Protein AF-A0A381NDT8-F1 (afdb_monomer_lite)

Structure (mmCIF, N/CA/C/O backbone):
data_AF-A0A381NDT8-F1
#
_entry.id   AF-A0A381NDT8-F1
#
loop_
_atom_site.group_PDB
_atom_site.id
_atom_site.type_symbol
_atom_site.label_atom_id
_atom_site.label_alt_id
_atom_site.label_comp_id
_atom_site.label_asym_id
_atom_site.label_entity_id
_atom_site.label_seq_id
_atom_site.pdbx_PDB_ins_code
_atom_site.Cartn_x
_atom_site.Cartn_y
_atom_site.Cartn_z
_atom_site.occupancy
_atom_site.B_iso_or_equiv
_atom_site.auth_seq_id
_atom_site.auth_comp_id
_atom_site.auth_asym_id
_atom_site.auth_atom_id
_atom_site.pdbx_PDB_model_num
ATOM 1 N N . MET A 1 1 ? 24.124 50.250 11.158 1.00 57.72 1 MET A N 1
ATOM 2 C CA . MET A 1 1 ? 23.369 49.876 12.377 1.00 57.72 1 MET A CA 1
ATOM 3 C C . MET A 1 1 ? 21.957 49.369 12.050 1.00 57.72 1 MET A C 1
ATOM 5 O O . MET A 1 1 ? 21.070 49.452 12.882 1.00 57.72 1 MET A O 1
ATOM 9 N N . ASN A 1 2 ? 21.742 48.769 10.871 1.00 51.28 2 ASN A N 1
ATOM 10 C CA . ASN A 1 2 ? 20.389 48.508 10.351 1.00 51.28 2 ASN A CA 1
ATOM 11 C C . ASN A 1 2 ? 20.129 47.007 10.158 1.00 51.28 2 ASN A C 1
ATOM 13 O O . ASN A 1 2 ? 19.076 46.630 9.675 1.00 51.28 2 ASN A O 1
ATOM 17 N N . LYS A 1 3 ? 21.102 46.157 10.518 1.00 47.25 3 LYS A N 1
ATOM 18 C CA . LYS A 1 3 ? 20.997 44.693 10.442 1.00 47.25 3 LYS A CA 1
ATOM 19 C C . LYS A 1 3 ? 20.653 44.045 11.789 1.00 47.25 3 LYS A C 1
ATOM 21 O O . LYS A 1 3 ? 20.195 42.917 11.802 1.00 47.25 3 LYS A O 1
ATOM 26 N N . LEU A 1 4 ? 20.849 44.757 12.906 1.00 48.19 4 LEU A N 1
ATOM 27 C CA . LEU A 1 4 ? 20.538 44.253 14.252 1.00 48.19 4 LEU A CA 1
ATOM 28 C C . LEU A 1 4 ? 19.060 44.476 14.626 1.00 48.19 4 LEU A C 1
ATOM 30 O O . LEU A 1 4 ? 18.470 43.658 15.320 1.00 48.19 4 LEU A O 1
ATOM 34 N N . LEU A 1 5 ? 18.446 45.550 14.111 1.00 47.00 5 LEU A N 1
ATOM 35 C CA . LEU A 1 5 ? 17.026 45.854 14.323 1.00 47.00 5 LEU A CA 1
ATOM 36 C C . LEU A 1 5 ? 16.093 44.910 13.552 1.00 47.00 5 LEU A C 1
ATOM 38 O O . LEU A 1 5 ? 15.033 44.572 14.062 1.00 47.00 5 LEU A O 1
ATOM 42 N N . THR A 1 6 ? 16.485 44.430 12.367 1.00 44.78 6 THR A N 1
ATOM 43 C CA . THR A 1 6 ? 15.648 43.514 11.570 1.00 44.78 6 THR A CA 1
ATOM 44 C C . THR A 1 6 ? 15.546 42.122 12.198 1.00 44.78 6 THR A C 1
ATOM 46 O O . THR A 1 6 ? 14.511 41.474 12.081 1.00 44.78 6 THR A O 1
ATOM 49 N N . THR A 1 7 ? 16.581 41.667 12.909 1.00 43.19 7 THR A N 1
ATOM 50 C CA . THR A 1 7 ? 16.591 40.336 13.539 1.00 43.19 7 THR A CA 1
ATOM 51 C C . THR A 1 7 ? 15.695 40.268 14.778 1.00 43.19 7 THR A C 1
ATOM 53 O O . THR A 1 7 ? 15.101 39.227 15.043 1.00 43.19 7 THR A O 1
ATOM 56 N N . ILE A 1 8 ? 15.534 41.376 15.513 1.00 49.16 8 ILE A N 1
ATOM 57 C CA . ILE A 1 8 ? 14.688 41.412 16.718 1.00 49.16 8 ILE A CA 1
ATOM 58 C C . ILE A 1 8 ? 13.196 41.374 16.344 1.00 49.16 8 ILE A C 1
ATOM 60 O O . ILE A 1 8 ? 12.426 40.684 17.003 1.00 49.16 8 ILE A O 1
ATOM 64 N N . THR A 1 9 ? 12.786 42.009 15.240 1.00 46.91 9 THR A N 1
ATOM 65 C CA . THR A 1 9 ? 11.374 42.006 14.812 1.00 46.91 9 THR A CA 1
ATOM 66 C C . THR A 1 9 ? 10.899 40.636 14.313 1.00 46.91 9 THR A C 1
ATOM 68 O O . THR A 1 9 ? 9.731 40.298 14.482 1.00 46.91 9 THR A O 1
ATOM 71 N N . VAL A 1 10 ? 11.785 39.816 13.735 1.00 44.16 10 VAL A N 1
ATOM 72 C CA . VAL A 1 10 ? 11.414 38.468 13.258 1.00 44.16 10 VAL A CA 1
ATOM 73 C C . VAL A 1 10 ? 11.306 37.470 14.416 1.00 44.16 10 VAL A C 1
ATOM 75 O O . VAL A 1 10 ? 10.461 36.580 14.374 1.00 44.16 10 VAL A O 1
ATOM 78 N N . LEU A 1 11 ? 12.083 37.646 15.492 1.00 37.69 11 LEU A N 1
ATOM 79 C CA . LEU A 1 11 ? 12.028 36.747 16.649 1.00 37.69 11 LEU A CA 1
ATOM 80 C C . LEU A 1 11 ? 10.782 36.976 17.528 1.00 37.69 11 LEU A C 1
ATOM 82 O O . LEU A 1 11 ? 10.306 36.043 18.168 1.00 37.69 11 LEU A O 1
ATOM 86 N N . SER A 1 12 ? 10.191 38.175 17.507 1.00 47.88 12 SER A N 1
ATOM 87 C CA . SER A 1 12 ? 8.919 38.453 18.195 1.00 47.88 12 SER A CA 1
ATOM 88 C C . SER A 1 12 ? 7.677 37.940 17.455 1.00 47.88 12 SER A C 1
ATOM 90 O O . SER A 1 12 ? 6.606 37.898 18.053 1.00 47.88 12 SER A O 1
ATOM 92 N N . LEU A 1 13 ? 7.794 37.517 16.189 1.00 40.75 13 LEU A N 1
ATOM 93 C CA . LEU A 1 13 ? 6.670 36.951 15.429 1.00 40.75 13 LEU A CA 1
ATOM 94 C C . LEU A 1 13 ? 6.513 35.430 15.627 1.00 40.75 13 LEU A C 1
ATOM 96 O O . LEU A 1 13 ? 5.470 34.875 15.301 1.00 40.75 13 LEU A O 1
ATOM 100 N N . PHE A 1 14 ? 7.508 34.762 16.220 1.00 45.75 14 PHE A N 1
ATOM 101 C CA . PHE A 1 14 ? 7.455 33.330 16.543 1.00 45.75 14 PHE A CA 1
ATOM 102 C C . PHE A 1 14 ? 6.933 33.019 17.955 1.00 45.75 14 PHE A C 1
ATOM 104 O O . PHE A 1 14 ? 6.755 31.852 18.284 1.00 45.75 14 PHE A O 1
ATOM 111 N N . LEU A 1 15 ? 6.651 34.034 18.781 1.00 44.06 15 LEU A N 1
ATOM 112 C CA . LEU A 1 15 ? 6.254 33.856 20.187 1.00 44.06 15 LEU A CA 1
ATOM 113 C C . LEU A 1 15 ? 4.779 34.192 20.483 1.00 44.06 15 LEU A C 1
ATOM 115 O O . LEU A 1 15 ? 4.409 34.341 21.643 1.00 44.06 15 LEU A O 1
ATOM 119 N N . ALA A 1 16 ? 3.936 34.326 19.453 1.00 46.50 16 ALA A N 1
ATOM 120 C CA . ALA A 1 16 ? 2.509 34.656 19.591 1.00 46.50 16 ALA A CA 1
ATOM 121 C C . ALA A 1 16 ? 1.558 33.581 19.025 1.00 46.50 16 ALA A C 1
ATOM 123 O O . ALA A 1 16 ? 0.374 33.842 18.833 1.00 46.50 16 ALA A O 1
ATOM 124 N N . LEU A 1 17 ? 2.061 32.374 18.762 1.00 48.00 17 LEU A N 1
ATOM 125 C CA . LEU A 1 17 ? 1.265 31.226 18.316 1.00 48.00 17 LEU A CA 1
ATOM 126 C C . LEU A 1 17 ? 1.202 30.159 19.410 1.00 48.00 17 LEU A C 1
ATOM 128 O O . LEU A 1 17 ? 1.450 28.989 19.162 1.00 48.00 17 LEU A O 1
ATOM 132 N N . GLU A 1 18 ? 0.837 30.568 20.622 1.00 47.62 18 GLU A N 1
ATOM 133 C CA . GLU A 1 18 ? 0.275 29.634 21.589 1.00 47.62 18 GLU A CA 1
ATOM 134 C C . GLU A 1 18 ? -0.995 30.212 22.217 1.00 47.62 18 GLU A C 1
ATOM 136 O O . GLU A 1 18 ? -1.019 31.325 22.740 1.00 47.62 18 GLU A O 1
ATOM 141 N N . PHE A 1 19 ? -2.019 29.357 22.192 1.00 49.16 19 PHE A N 1
ATOM 142 C CA . PHE A 1 19 ? -3.161 29.297 23.099 1.00 49.16 19 PHE A CA 1
ATOM 143 C C . PHE A 1 19 ? -4.486 29.970 22.695 1.00 49.16 19 PHE A C 1
ATOM 145 O O . PHE A 1 19 ? -4.783 31.111 23.038 1.00 49.16 19 PHE A O 1
ATOM 152 N N . SER A 1 20 ? -5.339 29.167 22.049 1.00 42.91 20 SER A N 1
ATOM 153 C CA . SER A 1 20 ? -6.812 29.152 22.155 1.00 42.91 20 SER A CA 1
ATOM 154 C C . SER A 1 20 ? -7.291 27.931 21.346 1.00 42.91 20 SER A C 1
ATOM 156 O O . SER A 1 20 ? -6.888 27.799 20.200 1.00 42.91 20 SER A O 1
ATOM 158 N N . ALA A 1 21 ? -8.081 26.958 21.796 1.00 40.38 21 ALA A N 1
ATO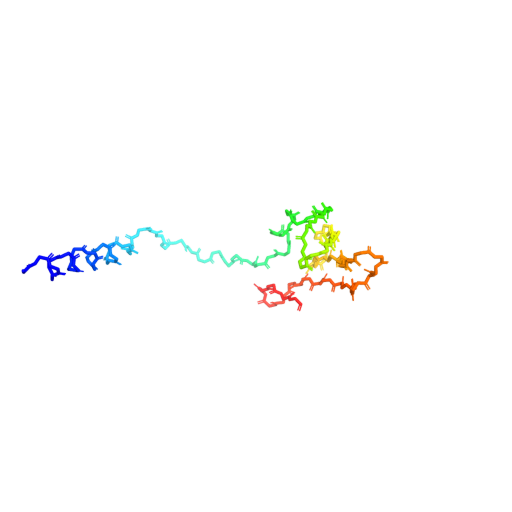M 159 C CA . ALA A 1 21 ? -8.830 26.719 23.017 1.00 40.38 21 ALA A CA 1
ATOM 160 C C . ALA A 1 21 ? -9.171 25.213 23.082 1.00 40.38 21 ALA A C 1
ATOM 162 O O . ALA A 1 21 ? -9.245 24.555 22.046 1.00 40.38 21 ALA A O 1
ATOM 163 N N . GLY A 1 22 ? -9.486 24.714 24.282 1.00 35.94 22 GLY A N 1
ATOM 164 C CA . GLY A 1 22 ? -10.357 23.546 24.438 1.00 35.94 22 GLY A CA 1
ATOM 165 C C . GLY A 1 22 ? -9.784 22.411 25.277 1.00 35.94 22 GLY A C 1
ATOM 166 O O . GLY A 1 22 ? -9.280 21.434 24.740 1.00 35.94 22 GLY A O 1
ATOM 167 N N . VAL A 1 23 ? -9.991 22.480 26.597 1.00 50.34 23 VAL A N 1
ATOM 168 C CA . VAL A 1 23 ? -10.310 21.267 27.362 1.00 50.34 23 VAL A CA 1
ATOM 169 C C . VAL A 1 23 ? -11.668 20.789 26.834 1.00 50.34 23 VAL A C 1
ATOM 171 O O . VAL A 1 23 ? -12.730 21.286 27.194 1.00 50.34 23 VAL A O 1
ATOM 174 N N . SER A 1 24 ? -11.605 19.901 25.857 1.00 44.97 24 SER A N 1
ATOM 175 C CA . SER A 1 24 ? -12.657 18.956 25.519 1.00 44.97 24 SER A CA 1
ATOM 176 C C . SER A 1 24 ? -12.160 17.637 26.085 1.00 44.97 24 SER A C 1
ATOM 178 O O . SER A 1 24 ? -10.981 17.337 25.911 1.00 44.97 24 SER A O 1
ATOM 180 N N . GLY A 1 25 ? -12.997 16.888 26.803 1.00 42.56 25 GLY A N 1
ATOM 181 C CA . GLY A 1 25 ? -12.607 15.571 27.305 1.00 42.56 25 GLY A CA 1
ATOM 182 C C . GLY A 1 25 ? -11.943 14.750 26.199 1.00 42.56 25 GLY A C 1
ATOM 183 O O . GLY A 1 25 ? -12.358 14.845 25.041 1.00 42.56 25 GLY A O 1
ATOM 184 N N . GLU A 1 26 ? -10.893 14.005 26.548 1.00 43.53 26 GLU A N 1
ATOM 185 C CA . GLU A 1 26 ? -10.339 12.956 25.693 1.00 43.53 26 GLU A CA 1
ATOM 186 C C . GLU A 1 26 ? -11.452 11.934 25.419 1.00 43.53 26 GLU A C 1
ATOM 188 O O . GLU A 1 26 ? -11.587 10.917 26.094 1.00 43.53 26 GLU A O 1
ATOM 193 N N . GLU A 1 27 ? -12.272 12.206 24.405 1.00 47.75 27 GLU A N 1
ATOM 194 C CA . GLU A 1 27 ? -12.668 11.169 23.468 1.00 47.75 27 GLU A CA 1
ATOM 195 C C . GLU A 1 27 ? -11.342 10.571 23.009 1.00 47.75 27 GLU A C 1
ATOM 197 O O . GLU A 1 27 ? -10.594 11.203 22.262 1.00 47.75 27 GLU A O 1
ATOM 202 N N . SER A 1 28 ? -10.979 9.415 23.568 1.00 51.62 28 SER A N 1
ATOM 203 C CA . SER A 1 28 ? -9.879 8.615 23.052 1.00 51.62 28 SER A CA 1
ATOM 204 C C . SER A 1 28 ? -10.226 8.364 21.592 1.00 51.62 28 SER A C 1
ATOM 206 O O . SER A 1 28 ? -11.053 7.506 21.295 1.00 51.62 28 SER A O 1
ATOM 208 N N . SER A 1 29 ? -9.692 9.180 20.680 1.00 59.91 29 SER A N 1
ATOM 209 C CA . SER A 1 29 ? -9.861 8.956 19.256 1.00 59.91 29 SER A CA 1
ATOM 210 C C . SER A 1 29 ? -9.080 7.688 18.969 1.00 59.91 29 SER A C 1
ATOM 212 O O . SER A 1 29 ? -7.871 7.730 18.748 1.00 59.91 29 SER A O 1
ATOM 214 N N . THR A 1 30 ? -9.748 6.547 19.098 1.00 70.25 30 THR A N 1
ATOM 215 C CA . THR A 1 30 ? -9.186 5.247 18.776 1.00 70.25 30 THR A CA 1
ATOM 216 C C . THR A 1 30 ? -8.760 5.322 17.320 1.00 70.25 30 THR A C 1
ATOM 218 O O . THR A 1 30 ? -9.611 5.428 16.435 1.00 70.25 30 THR A O 1
ATOM 221 N N . THR A 1 31 ? -7.449 5.369 17.080 1.00 86.44 31 THR A N 1
ATOM 222 C CA . THR A 1 31 ? -6.905 5.422 15.725 1.00 86.44 31 THR A CA 1
ATOM 223 C C . THR A 1 31 ? -7.400 4.192 14.980 1.00 86.44 31 THR A C 1
ATOM 225 O O . THR A 1 31 ? -7.177 3.076 15.448 1.00 86.44 31 THR A O 1
ATOM 228 N N . SER A 1 32 ? -8.094 4.396 13.860 1.00 94.12 32 SER A N 1
ATOM 229 C CA . SER A 1 32 ? -8.705 3.307 13.098 1.00 94.12 32 SER A CA 1
ATOM 230 C C . SER A 1 32 ? -8.280 3.335 11.637 1.00 94.12 32 SER A C 1
ATOM 232 O O . SER A 1 32 ? -8.131 4.407 11.049 1.00 94.12 32 SER A O 1
ATOM 234 N N . VAL A 1 33 ? -8.127 2.158 11.026 1.00 96.31 33 VAL A N 1
ATOM 235 C CA . VAL A 1 33 ? -7.842 2.028 9.589 1.00 96.31 33 VAL A CA 1
ATOM 236 C C . VAL A 1 33 ? -8.956 2.596 8.717 1.00 96.31 33 VAL A C 1
ATOM 238 O O . VAL A 1 33 ? -8.682 2.978 7.583 1.00 96.31 33 VAL A O 1
ATOM 241 N N . ASP A 1 34 ? -10.181 2.734 9.229 1.00 96.44 34 ASP A N 1
ATOM 242 C CA . ASP A 1 34 ? -11.286 3.360 8.493 1.00 96.44 34 ASP A CA 1
ATOM 243 C C . ASP A 1 34 ? -10.998 4.841 8.185 1.00 96.44 34 ASP A C 1
ATOM 245 O O . ASP A 1 34 ? -11.463 5.381 7.181 1.00 96.44 34 ASP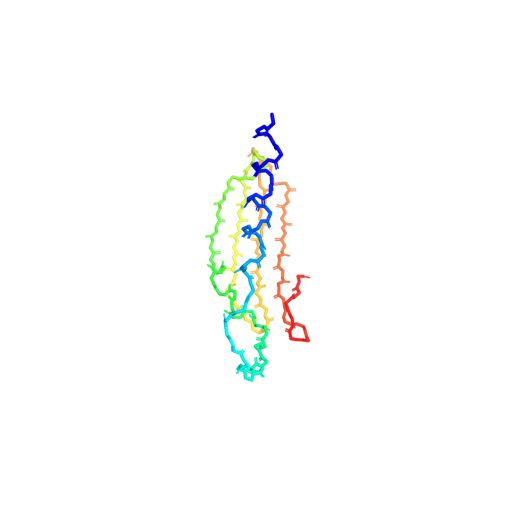 A O 1
ATOM 249 N N . GLN A 1 35 ? -10.138 5.494 8.979 1.00 95.69 35 GLN A N 1
ATOM 250 C CA . GLN A 1 35 ? -9.650 6.853 8.708 1.00 95.69 35 GLN A CA 1
ATOM 251 C C . GLN A 1 35 ? -8.750 6.921 7.459 1.00 95.69 35 GLN A C 1
ATOM 253 O O . GLN A 1 35 ? -8.469 8.010 6.956 1.00 95.69 35 GLN A O 1
ATOM 258 N N . LEU A 1 36 ? -8.303 5.770 6.947 1.00 96.81 36 LEU A N 1
ATOM 259 C CA . LEU A 1 36 ? -7.473 5.635 5.753 1.00 96.81 36 LEU A CA 1
ATOM 260 C C . LEU A 1 36 ? -8.263 5.236 4.498 1.00 96.81 36 LEU A C 1
ATOM 262 O O . LEU A 1 36 ? -7.643 5.007 3.462 1.00 96.81 36 LEU A O 1
ATOM 266 N N . ASP A 1 37 ? -9.602 5.191 4.530 1.00 97.50 37 ASP A N 1
ATOM 267 C CA . ASP A 1 37 ? -10.418 4.803 3.362 1.00 97.50 37 ASP A CA 1
ATOM 268 C C . ASP A 1 37 ? -10.159 5.669 2.113 1.00 97.50 37 ASP A C 1
ATOM 270 O O . ASP A 1 37 ? -10.296 5.218 0.979 1.00 97.50 37 ASP A O 1
ATOM 274 N N . TRP A 1 38 ? -9.675 6.899 2.292 1.00 97.25 38 TRP A N 1
ATOM 275 C CA . TRP A 1 38 ? -9.278 7.772 1.184 1.00 97.25 38 TRP A CA 1
ATOM 276 C C . TRP A 1 38 ? -8.107 7.224 0.341 1.00 97.25 38 TRP A C 1
ATOM 278 O O . TRP A 1 38 ? -7.917 7.674 -0.794 1.00 97.25 38 TRP A O 1
ATOM 288 N N . LEU A 1 39 ? -7.326 6.268 0.866 1.00 97.50 39 LEU A N 1
ATOM 289 C CA . LEU A 1 39 ? -6.276 5.564 0.122 1.00 97.50 39 LEU A CA 1
ATOM 290 C C . LEU A 1 39 ? -6.852 4.581 -0.902 1.00 97.50 39 LEU A C 1
ATOM 292 O O . LEU A 1 39 ? -6.170 4.271 -1.878 1.00 97.50 39 LEU A O 1
ATOM 296 N N . THR A 1 40 ? -8.086 4.110 -0.699 1.00 98.50 40 THR A N 1
ATOM 297 C CA . THR A 1 40 ? -8.735 3.085 -1.516 1.00 98.50 40 THR A CA 1
ATOM 298 C C . THR A 1 40 ? -8.674 3.403 -3.009 1.00 98.50 40 THR A C 1
ATOM 300 O O . THR A 1 40 ? -8.991 4.505 -3.472 1.00 98.50 40 THR A O 1
ATOM 303 N N . GLY A 1 41 ? -8.335 2.377 -3.790 1.00 98.50 41 GLY A N 1
ATOM 304 C CA . GLY A 1 41 ? -8.340 2.422 -5.244 1.00 98.50 41 GLY A CA 1
ATOM 305 C C . GLY A 1 41 ? -6.946 2.361 -5.852 1.00 98.50 41 GLY A C 1
ATOM 306 O O . GLY A 1 41 ? -5.982 1.902 -5.241 1.00 98.50 41 GLY A O 1
ATOM 307 N N . GLN A 1 42 ? -6.871 2.774 -7.115 1.00 98.50 42 GLN A N 1
ATOM 308 C CA . GLN A 1 42 ? -5.667 2.664 -7.929 1.00 98.50 42 GLN A CA 1
ATOM 309 C C . GLN A 1 42 ? -5.019 4.031 -8.123 1.00 98.50 42 GLN A C 1
ATOM 311 O O . GLN A 1 42 ? -5.701 5.044 -8.335 1.00 98.50 42 GLN A O 1
ATOM 316 N N . ARG A 1 43 ? -3.693 4.050 -8.033 1.00 98.06 43 ARG A N 1
ATOM 317 C CA . ARG A 1 43 ? -2.847 5.212 -8.291 1.00 98.06 43 ARG A CA 1
ATOM 318 C C . ARG A 1 43 ? -1.620 4.764 -9.069 1.00 98.06 43 ARG A C 1
ATOM 320 O O . ARG A 1 43 ? -1.097 3.676 -8.851 1.00 98.06 43 ARG A O 1
ATOM 327 N N . GLU A 1 44 ? -1.166 5.631 -9.953 1.00 98.00 44 GLU A N 1
ATOM 328 C CA . GLU A 1 44 ? 0.070 5.47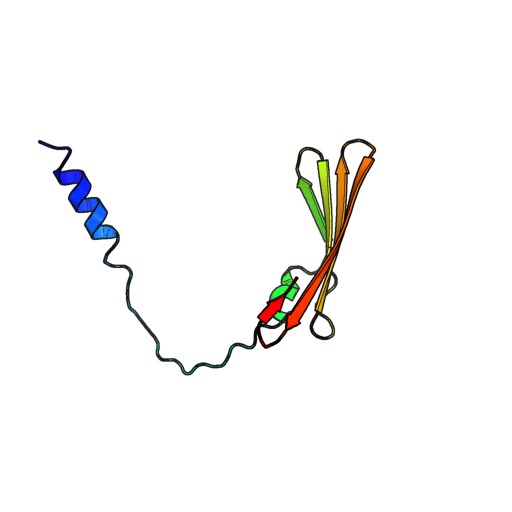0 -10.702 1.00 98.00 44 GLU A CA 1
ATOM 329 C C . GLU A 1 44 ? 0.765 6.830 -10.753 1.00 98.00 44 GLU A C 1
ATOM 331 O O . GLU A 1 44 ? 0.102 7.867 -10.853 1.00 98.00 44 GLU A O 1
ATOM 336 N N . GLY A 1 45 ? 2.092 6.839 -10.670 1.00 97.56 45 GLY A N 1
ATOM 337 C CA . GLY A 1 45 ? 2.870 8.055 -10.850 1.00 97.56 45 GLY A CA 1
ATOM 338 C C . GLY A 1 45 ? 4.336 7.790 -11.155 1.00 97.56 45 GLY A C 1
ATOM 339 O O . GLY A 1 45 ? 4.864 6.709 -10.902 1.00 97.56 45 GLY A O 1
ATOM 340 N N . SER A 1 46 ? 5.009 8.806 -11.690 1.00 97.25 46 SER A N 1
ATOM 341 C CA . SER A 1 46 ? 6.452 8.756 -11.920 1.00 97.25 46 SER A CA 1
ATOM 342 C C . SER A 1 46 ? 7.216 8.740 -10.593 1.00 97.25 46 SER A C 1
ATOM 344 O O . SER A 1 46 ? 6.993 9.593 -9.736 1.00 97.25 46 SER A O 1
ATOM 346 N N . HIS A 1 47 ? 8.162 7.813 -10.441 1.00 95.19 47 HIS A N 1
ATOM 347 C CA . HIS A 1 47 ? 9.007 7.686 -9.252 1.00 95.19 47 HIS A CA 1
ATOM 348 C C . HIS A 1 47 ? 10.393 7.137 -9.621 1.00 95.19 47 HIS A C 1
ATOM 350 O O . HIS A 1 47 ? 10.512 6.117 -10.307 1.00 95.19 47 HIS A O 1
ATOM 356 N N . ASP A 1 48 ? 11.457 7.818 -9.188 1.00 93.94 48 ASP A N 1
ATOM 357 C CA . ASP A 1 48 ? 12.858 7.435 -9.425 1.00 93.94 48 ASP A CA 1
ATOM 358 C C . ASP A 1 48 ? 13.177 7.068 -10.884 1.00 93.94 48 ASP A C 1
ATOM 360 O O . ASP A 1 48 ? 13.816 6.053 -11.188 1.00 93.94 48 ASP A O 1
ATOM 364 N N . GLY A 1 49 ? 12.681 7.892 -11.813 1.00 95.00 49 GLY A N 1
ATOM 365 C CA . GLY A 1 49 ? 12.876 7.713 -13.254 1.00 95.00 49 GLY A CA 1
ATOM 366 C C . GLY A 1 49 ? 12.158 6.498 -13.850 1.00 95.00 49 GLY A C 1
ATOM 367 O O . GLY A 1 49 ? 12.538 6.051 -14.927 1.00 95.00 49 GLY A O 1
ATOM 368 N N . GLY A 1 50 ? 11.164 5.952 -13.152 1.00 96.81 50 GLY A N 1
ATOM 369 C CA . GLY A 1 50 ? 10.265 4.907 -13.630 1.00 96.81 50 GLY A CA 1
ATOM 370 C C . GLY A 1 50 ? 8.826 5.182 -13.193 1.00 96.81 50 GLY A C 1
ATOM 371 O O . GLY A 1 50 ? 8.491 6.326 -12.880 1.00 96.81 50 GLY A O 1
ATOM 372 N N . ILE A 1 51 ? 7.992 4.147 -13.153 1.00 98.00 51 ILE A N 1
ATOM 373 C CA . ILE A 1 51 ? 6.587 4.223 -12.738 1.00 98.00 51 ILE A CA 1
ATOM 374 C C . ILE A 1 51 ? 6.402 3.456 -11.428 1.00 98.00 51 ILE A C 1
ATOM 376 O O . ILE A 1 51 ? 6.976 2.381 -11.247 1.00 98.00 51 ILE A O 1
ATOM 380 N N . LEU A 1 52 ? 5.611 4.015 -10.517 1.00 98.44 52 LEU A N 1
ATOM 381 C CA . LEU A 1 52 ? 5.137 3.360 -9.306 1.00 98.44 52 LEU A CA 1
ATOM 382 C C . LEU A 1 52 ? 3.615 3.226 -9.383 1.00 98.44 52 LEU A C 1
ATOM 384 O O . LEU A 1 52 ? 2.900 4.225 -9.441 1.00 98.44 52 LEU A O 1
ATOM 388 N N . GLU A 1 53 ? 3.138 1.990 -9.374 1.00 98.50 53 GLU A N 1
ATOM 389 C CA . GLU A 1 53 ? 1.724 1.629 -9.349 1.00 98.50 53 GLU A CA 1
ATOM 390 C C . GLU A 1 53 ? 1.349 1.170 -7.941 1.00 98.50 53 GLU A C 1
ATOM 392 O O . GLU A 1 53 ? 2.098 0.428 -7.302 1.00 98.50 53 GLU A O 1
ATOM 397 N N . GLN A 1 54 ? 0.180 1.581 -7.459 1.00 98.56 54 GLN A N 1
ATOM 398 C CA . GLN A 1 54 ? -0.357 1.190 -6.159 1.00 98.56 54 GLN A CA 1
ATOM 399 C C . GLN A 1 54 ? -1.839 0.843 -6.301 1.00 98.56 54 GLN A C 1
ATOM 401 O O . GLN A 1 54 ? -2.615 1.605 -6.879 1.00 98.56 54 GLN A O 1
ATOM 406 N N . THR A 1 55 ? -2.245 -0.301 -5.758 1.00 98.75 55 THR A N 1
ATOM 407 C CA . THR A 1 55 ? -3.655 -0.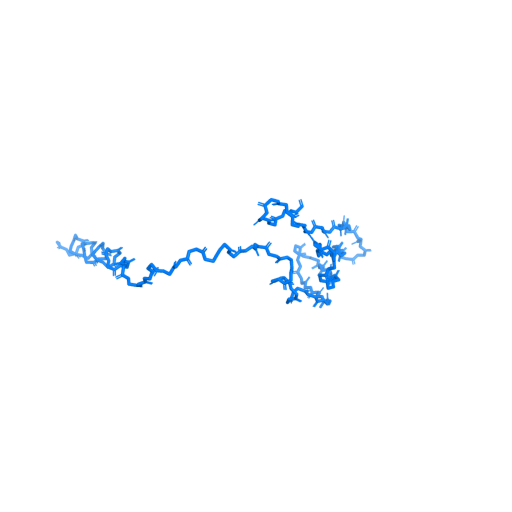683 -5.616 1.00 98.75 55 THR A CA 1
ATOM 408 C C . THR A 1 55 ? -3.949 -0.938 -4.150 1.00 98.75 55 THR A C 1
ATOM 410 O O . THR A 1 55 ? -3.489 -1.936 -3.600 1.00 98.75 55 THR A O 1
ATOM 413 N N . TRP A 1 56 ? -4.722 -0.048 -3.536 1.00 98.69 56 TRP A N 1
ATOM 414 C CA . TRP A 1 56 ? -5.178 -0.155 -2.156 1.00 98.69 56 TRP A CA 1
ATOM 415 C C . TRP A 1 56 ? -6.558 -0.805 -2.107 1.00 98.69 56 TRP A C 1
ATOM 417 O O . TRP A 1 56 ? -7.491 -0.369 -2.789 1.00 98.69 56 TRP A O 1
ATOM 427 N N . LEU A 1 57 ? -6.686 -1.847 -1.289 1.00 98.56 57 LEU A N 1
ATOM 428 C CA . LEU A 1 57 ? -7.979 -2.409 -0.919 1.00 98.56 57 LEU A CA 1
ATOM 429 C C . LEU A 1 57 ? -8.626 -1.529 0.160 1.00 98.56 57 LEU A C 1
ATOM 431 O O . LEU A 1 57 ? -7.891 -0.976 0.976 1.00 98.56 57 LEU A O 1
ATOM 435 N N . PRO A 1 58 ? -9.967 -1.432 0.208 1.00 98.19 58 PRO A N 1
ATOM 436 C CA . PRO A 1 58 ? -10.646 -0.743 1.299 1.00 98.19 58 PRO A CA 1
ATOM 437 C C . PRO A 1 58 ? -10.289 -1.336 2.668 1.00 98.19 58 PRO A C 1
ATOM 439 O O . PRO A 1 58 ? -10.009 -2.543 2.739 1.00 98.19 58 PRO A O 1
ATOM 442 N N . PRO A 1 59 ? -10.363 -0.539 3.751 1.00 97.88 59 PRO A N 1
ATOM 443 C CA . PRO A 1 59 ? -10.244 -1.042 5.111 1.00 97.88 59 PRO A CA 1
ATOM 444 C C . PRO A 1 59 ? -11.148 -2.259 5.351 1.00 97.88 59 PRO A C 1
ATOM 446 O O . PRO A 1 59 ? -12.321 -2.298 4.964 1.00 97.88 59 PRO A O 1
ATOM 449 N N . ARG A 1 60 ? -10.585 -3.305 5.957 1.00 96.44 60 ARG A N 1
ATOM 450 C CA . ARG A 1 60 ? -11.296 -4.535 6.306 1.00 96.44 60 ARG A CA 1
ATOM 451 C C . ARG A 1 60 ? -10.643 -5.202 7.505 1.00 96.44 60 ARG A C 1
ATOM 453 O O . ARG A 1 60 ? -9.442 -5.466 7.506 1.00 96.44 60 ARG A O 1
ATOM 460 N N . SER A 1 61 ? -11.464 -5.541 8.496 1.00 94.56 61 SER A N 1
ATOM 461 C CA . SER A 1 61 ? -11.051 -6.315 9.674 1.00 94.56 61 SER A CA 1
ATOM 462 C C . SER A 1 61 ? -9.848 -5.711 10.417 1.00 94.56 61 SER A C 1
ATOM 464 O O . SER A 1 61 ? -8.920 -6.437 10.763 1.00 94.56 61 SER A O 1
ATOM 466 N N . GLY A 1 62 ? -9.849 -4.389 10.630 1.00 94.12 62 GLY A N 1
ATOM 467 C CA . GLY A 1 62 ? -8.771 -3.684 11.341 1.00 94.12 62 GLY A CA 1
ATOM 468 C C . GLY A 1 62 ? -7.478 -3.525 10.534 1.00 94.12 62 GLY A C 1
ATOM 469 O O . GLY A 1 62 ? -6.422 -3.261 11.108 1.00 94.12 62 GLY A O 1
ATOM 470 N N . THR A 1 63 ? -7.538 -3.724 9.212 1.00 96.50 63 THR A N 1
ATOM 471 C CA . THR A 1 63 ? -6.383 -3.619 8.313 1.00 96.50 63 THR A CA 1
ATOM 472 C C . THR A 1 63 ? -6.728 -2.869 7.029 1.00 96.50 63 THR A C 1
ATOM 474 O O . THR A 1 63 ? -7.861 -2.938 6.556 1.00 96.50 63 THR A O 1
ATOM 477 N N . ILE A 1 64 ? -5.748 -2.197 6.428 1.00 98.31 64 ILE A N 1
ATOM 478 C CA . ILE A 1 64 ? -5.789 -1.731 5.036 1.00 98.31 64 ILE A CA 1
ATOM 479 C C . ILE A 1 64 ? -4.521 -2.225 4.332 1.00 98.31 64 ILE A C 1
ATOM 481 O O . ILE A 1 64 ? -3.447 -2.282 4.927 1.00 98.31 64 ILE A O 1
ATOM 485 N N . THR A 1 65 ? -4.636 -2.685 3.087 1.00 98.44 65 THR A N 1
ATOM 486 C CA . THR A 1 65 ? -3.539 -3.371 2.382 1.00 98.44 65 THR A CA 1
ATOM 487 C C . THR A 1 65 ? -3.387 -2.835 0.967 1.00 98.44 65 THR A C 1
ATOM 489 O O . THR A 1 65 ? -4.387 -2.606 0.284 1.00 98.44 65 THR A O 1
ATOM 492 N N . ALA A 1 66 ? -2.143 -2.678 0.516 1.00 98.62 66 ALA A N 1
ATOM 493 C CA . ALA A 1 66 ? -1.817 -2.277 -0.847 1.00 98.62 66 ALA A CA 1
ATOM 494 C C . ALA A 1 66 ? -0.916 -3.296 -1.539 1.00 98.62 66 ALA A C 1
ATOM 496 O O . ALA A 1 66 ? -0.025 -3.867 -0.915 1.00 98.62 66 ALA A O 1
ATOM 497 N N . LEU A 1 67 ? -1.094 -3.448 -2.849 1.00 98.75 67 LEU A N 1
ATOM 498 C CA . LEU A 1 67 ? -0.067 -3.984 -3.736 1.00 98.75 67 LEU A CA 1
ATOM 499 C C . LEU A 1 67 ? 0.634 -2.815 -4.425 1.00 98.75 67 LEU A C 1
ATOM 501 O O . LEU A 1 67 ? -0.027 -1.998 -5.070 1.00 98.75 67 LEU A O 1
ATOM 505 N N . VAL A 1 68 ? 1.956 -2.757 -4.311 1.00 98.62 68 VAL A N 1
ATOM 506 C CA . VAL A 1 68 ? 2.807 -1.743 -4.931 1.00 98.62 68 VAL A CA 1
ATOM 507 C C . VAL A 1 68 ? 3.740 -2.410 -5.931 1.00 98.62 68 VAL A C 1
ATOM 509 O O . VAL A 1 68 ? 4.330 -3.450 -5.639 1.00 98.62 68 VAL A O 1
ATOM 512 N N . ARG A 1 69 ? 3.900 -1.814 -7.110 1.00 98.62 69 ARG A N 1
ATOM 513 C CA . ARG A 1 69 ? 4.859 -2.258 -8.124 1.00 98.62 69 ARG A CA 1
ATOM 514 C C . ARG A 1 69 ? 5.648 -1.070 -8.646 1.00 98.62 69 ARG A C 1
ATOM 516 O O . ARG A 1 69 ? 5.066 -0.071 -9.052 1.00 98.62 69 ARG A O 1
ATOM 523 N N . SER A 1 70 ? 6.970 -1.201 -8.669 1.00 98.44 70 SER A N 1
ATOM 524 C CA . SER A 1 70 ? 7.860 -0.243 -9.320 1.00 98.44 70 SER A CA 1
ATOM 525 C C . SER A 1 70 ? 8.427 -0.844 -10.593 1.00 98.44 70 SER A C 1
ATOM 527 O O . SER A 1 70 ? 9.008 -1.932 -10.572 1.00 98.44 70 SER A O 1
ATOM 529 N N . THR A 1 71 ? 8.310 -0.117 -11.694 1.00 98.31 71 THR A N 1
ATOM 530 C CA . THR A 1 71 ? 8.892 -0.474 -12.988 1.00 98.31 71 THR A CA 1
ATOM 531 C C . THR A 1 71 ? 9.817 0.633 -13.472 1.00 98.31 71 THR A C 1
ATOM 533 O O . THR A 1 71 ? 9.705 1.790 -13.061 1.00 98.31 71 THR A O 1
ATOM 536 N N . LYS A 1 72 ? 10.786 0.284 -14.314 1.00 97.88 72 LYS A N 1
ATOM 537 C CA . LYS A 1 72 ? 11.605 1.240 -15.061 1.00 97.88 72 LYS A CA 1
ATOM 538 C C . LYS A 1 72 ? 12.031 0.587 -16.366 1.00 97.88 72 LYS A C 1
ATOM 540 O O . LYS A 1 72 ? 12.516 -0.538 -16.347 1.00 97.88 72 LYS A O 1
ATOM 545 N N . GLU A 1 73 ? 11.857 1.305 -17.474 1.00 93.88 73 GLU A N 1
ATOM 546 C CA . GLU A 1 73 ? 12.099 0.770 -18.819 1.00 93.88 73 GLU A CA 1
ATOM 547 C C . GLU A 1 73 ? 11.283 -0.517 -19.045 1.00 93.88 73 GLU A C 1
ATOM 549 O O . GLU A 1 73 ? 10.055 -0.455 -19.024 1.00 93.88 73 GLU A O 1
ATOM 554 N N . SER A 1 74 ? 11.933 -1.667 -19.239 1.00 92.19 74 SER A N 1
ATOM 555 C CA . SER A 1 74 ? 11.280 -2.971 -19.411 1.00 92.19 74 SER A CA 1
ATOM 556 C C . SER A 1 74 ? 11.204 -3.814 -18.135 1.00 92.19 74 SER A C 1
ATOM 558 O O . SER A 1 74 ? 10.638 -4.908 -18.172 1.00 92.19 74 SER A O 1
ATOM 560 N N . ASP A 1 75 ? 11.748 -3.330 -17.015 1.00 96.19 75 ASP A N 1
ATOM 561 C CA . ASP A 1 75 ? 12.021 -4.161 -15.844 1.00 96.19 75 ASP A CA 1
ATOM 562 C C . ASP A 1 75 ? 11.124 -3.797 -14.656 1.00 96.19 75 ASP A C 1
ATOM 564 O O . ASP A 1 75 ? 10.912 -2.626 -14.324 1.00 96.19 75 ASP A O 1
ATOM 568 N N . THR A 1 76 ? 10.631 -4.823 -13.955 1.00 97.81 76 THR A N 1
ATOM 569 C CA . THR A 1 76 ? 10.053 -4.647 -12.616 1.00 97.81 76 THR A CA 1
ATOM 570 C C . THR A 1 76 ? 11.192 -4.579 -11.609 1.00 97.81 76 THR A C 1
ATOM 572 O O . THR A 1 76 ? 11.911 -5.556 -11.416 1.00 97.81 76 THR A O 1
ATOM 575 N N . ARG A 1 77 ? 11.349 -3.424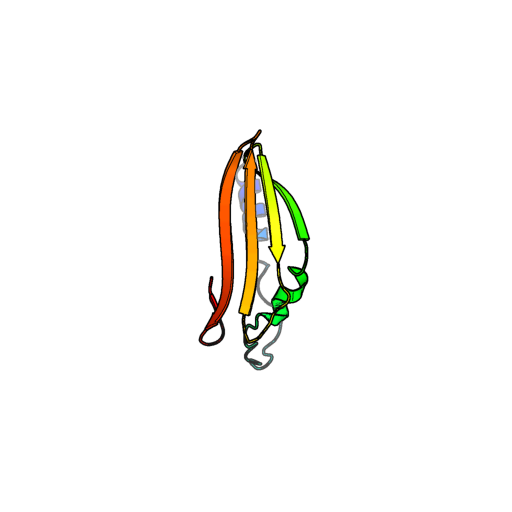 -10.958 1.00 97.00 77 ARG A N 1
ATOM 576 C CA . ARG A 1 77 ? 12.386 -3.195 -9.943 1.00 97.00 77 ARG A CA 1
ATOM 577 C C . ARG A 1 77 ? 12.025 -3.866 -8.627 1.00 97.00 77 ARG A C 1
ATOM 579 O O . ARG A 1 77 ? 12.871 -4.507 -8.015 1.00 97.00 77 ARG A O 1
ATOM 586 N N . PHE A 1 78 ? 10.772 -3.721 -8.204 1.00 98.12 78 PHE A N 1
ATOM 587 C CA . PHE A 1 78 ? 10.249 -4.417 -7.035 1.00 98.12 78 PHE A CA 1
ATOM 588 C C . PHE A 1 78 ? 8.727 -4.530 -7.074 1.00 98.12 78 PHE A C 1
ATOM 590 O O . PHE A 1 78 ? 8.036 -3.787 -7.778 1.00 98.12 78 PHE A O 1
ATOM 597 N N . VAL A 1 79 ? 8.234 -5.456 -6.258 1.00 98.31 79 VAL A N 1
ATOM 598 C CA . VAL A 1 79 ? 6.836 -5.570 -5.855 1.00 98.31 79 VAL A CA 1
ATOM 599 C C . VAL A 1 79 ? 6.816 -5.629 -4.335 1.00 98.31 79 VAL A C 1
ATOM 601 O O . VAL A 1 79 ? 7.611 -6.352 -3.737 1.00 98.31 79 VAL A O 1
ATOM 604 N N . GLU A 1 80 ? 5.923 -4.870 -3.722 1.00 98.31 80 GLU A N 1
ATOM 605 C CA . GLU A 1 80 ? 5.761 -4.789 -2.275 1.00 98.31 80 GLU A CA 1
ATOM 606 C C . GLU A 1 80 ? 4.283 -4.952 -1.919 1.00 98.31 80 GLU A C 1
ATOM 608 O O . GLU A 1 80 ? 3.397 -4.498 -2.645 1.00 98.31 80 GLU A O 1
ATOM 613 N N . ILE A 1 81 ? 4.019 -5.616 -0.797 1.00 98.25 81 ILE A N 1
ATOM 614 C CA . ILE A 1 81 ? 2.699 -5.634 -0.177 1.00 98.25 81 ILE A CA 1
ATOM 615 C C . ILE A 1 81 ? 2.804 -4.786 1.082 1.00 98.25 81 ILE A C 1
ATOM 617 O O . ILE A 1 81 ? 3.563 -5.124 1.986 1.00 98.25 81 ILE A O 1
ATOM 621 N N . ILE A 1 82 ? 2.034 -3.705 1.128 1.00 98.06 82 ILE A N 1
ATOM 622 C CA . ILE A 1 82 ? 1.919 -2.848 2.306 1.00 98.06 82 ILE A CA 1
ATOM 623 C C . ILE A 1 82 ? 0.740 -3.336 3.138 1.00 98.06 82 ILE A C 1
ATOM 625 O O . ILE A 1 82 ? -0.337 -3.564 2.587 1.00 98.06 82 ILE A O 1
ATOM 629 N N . HIS A 1 83 ? 0.916 -3.452 4.452 1.00 96.50 83 HIS A N 1
ATOM 630 C CA . HIS A 1 83 ? -0.135 -3.877 5.367 1.00 96.50 83 HIS A CA 1
ATOM 631 C C . HIS A 1 83 ? -0.178 -2.971 6.598 1.00 96.50 83 HIS A C 1
ATOM 633 O O . HIS A 1 83 ? 0.641 -3.109 7.490 1.00 96.50 83 HIS A O 1
ATOM 639 N N . ILE A 1 84 ? -1.154 -2.066 6.667 1.00 97.81 84 ILE A N 1
ATOM 640 C CA . ILE A 1 84 ? -1.350 -1.217 7.846 1.00 97.81 84 ILE A CA 1
ATOM 641 C C . ILE A 1 84 ? -2.416 -1.851 8.737 1.00 97.81 84 ILE A C 1
ATOM 643 O O . ILE A 1 84 ? -3.485 -2.223 8.246 1.00 97.81 84 ILE A O 1
ATOM 647 N N . ARG A 1 85 ? -2.146 -1.957 10.039 1.00 96.12 85 ARG A N 1
ATOM 648 C CA . ARG A 1 85 ? -3.015 -2.617 11.025 1.00 96.12 85 ARG A CA 1
ATOM 649 C C . ARG A 1 85 ? -3.161 -1.816 12.312 1.00 96.12 85 ARG A C 1
ATOM 651 O O . ARG A 1 85 ? -2.252 -1.094 12.711 1.00 96.12 85 ARG A O 1
ATOM 658 N N . GLU A 1 86 ? -4.294 -1.995 12.978 1.00 94.31 86 GLU A N 1
ATOM 659 C CA . GLU A 1 86 ? -4.550 -1.422 14.301 1.00 94.31 86 GLU A CA 1
ATOM 660 C C . GLU A 1 86 ? -3.884 -2.264 15.399 1.00 94.31 86 GLU A C 1
ATOM 662 O O . GLU A 1 86 ? -4.188 -3.448 15.566 1.00 94.31 86 GLU A O 1
ATOM 667 N N . ILE A 1 87 ? -2.985 -1.658 16.177 1.00 92.25 87 ILE A N 1
ATOM 668 C CA . ILE A 1 87 ? -2.332 -2.279 17.336 1.00 92.25 87 ILE A CA 1
ATOM 669 C C . ILE A 1 87 ? -2.374 -1.313 18.514 1.00 92.25 87 ILE A C 1
ATOM 671 O O . ILE A 1 87 ? -1.859 -0.200 18.439 1.00 92.25 87 ILE A O 1
ATOM 675 N N . ASN A 1 88 ? -2.977 -1.750 19.625 1.00 89.81 88 ASN A N 1
ATOM 676 C CA . ASN A 1 88 ? -3.017 -1.013 20.895 1.00 89.81 88 ASN A CA 1
ATOM 677 C C . ASN A 1 88 ? -3.465 0.460 20.755 1.00 89.81 88 ASN A C 1
ATOM 679 O O . ASN A 1 88 ? -2.939 1.338 21.434 1.00 89.81 88 ASN A O 1
ATOM 683 N N . GLY A 1 89 ? -4.424 0.739 19.864 1.00 87.12 89 GLY A N 1
ATOM 684 C CA . GLY A 1 89 ? -4.929 2.095 19.602 1.00 87.12 89 GLY A CA 1
ATOM 685 C C . GLY A 1 89 ? -4.066 2.947 18.660 1.00 87.12 89 GLY A C 1
ATOM 686 O O . GLY A 1 89 ? -4.310 4.147 18.531 1.00 87.12 89 GLY A O 1
ATOM 687 N N . SER A 1 90 ? -3.080 2.344 17.994 1.00 90.44 90 SER A N 1
ATOM 688 C CA . SER A 1 90 ? -2.203 2.974 17.000 1.00 90.44 90 SER A CA 1
ATOM 689 C C . SER A 1 90 ? -2.242 2.231 15.660 1.00 90.44 90 SER A C 1
ATOM 691 O O . SER A 1 90 ? -2.733 1.104 15.592 1.00 90.44 90 SER A O 1
ATOM 693 N N . LEU A 1 91 ? -1.737 2.862 14.595 1.00 94.69 91 LEU A N 1
ATOM 694 C CA . LEU A 1 91 ? -1.566 2.232 13.282 1.00 94.69 91 LEU A CA 1
ATOM 695 C C . LEU A 1 91 ? -0.102 1.854 13.072 1.00 94.69 91 LEU A C 1
ATOM 697 O O . LEU A 1 91 ? 0.784 2.695 13.221 1.00 94.69 91 LEU A O 1
ATOM 701 N N . GLU A 1 92 ? 0.131 0.607 12.683 1.00 95.12 92 GLU A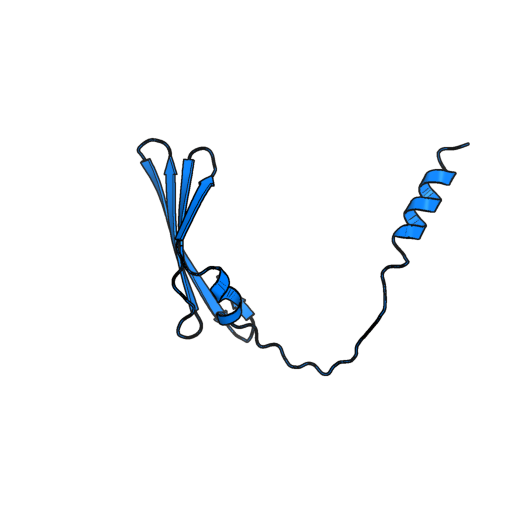 N 1
ATOM 702 C CA . GLU A 1 92 ? 1.456 0.057 12.395 1.00 95.12 92 GLU A CA 1
ATOM 703 C C . GLU A 1 92 ? 1.521 -0.481 10.964 1.00 95.12 92 GLU A C 1
ATOM 705 O O . GLU A 1 92 ? 0.516 -0.984 10.459 1.00 95.12 92 GLU A O 1
ATOM 710 N N . LEU A 1 93 ? 2.700 -0.371 10.342 1.00 93.62 93 LEU A N 1
ATOM 711 C CA . LEU A 1 93 ? 3.040 -0.875 9.003 1.00 93.62 93 LEU A CA 1
ATOM 712 C C . LEU A 1 93 ? 3.675 -2.274 9.072 1.00 93.62 93 LEU A C 1
ATOM 714 O O . LEU A 1 93 ? 4.398 -2.534 10.062 1.00 93.62 93 LEU A O 1
#

Sequence (93 aa):
MNKLLTTITVLSLFLALEFSAGVSGEESSTTSVDQLDWLTGQREGSHDGGILEQTWLPPRSGTITALVRSTKESDTRFVEIIHIREINGSLEL

InterPro domains:
  IPR046232 Domain of unknown function DUF6265 [PF19780] (34-91)

Secondary structure (DSSP, 8-state):
--SHHHHHHHHTTSSS----------------GGGGGGG-EEEEEEETTEEEEEEEEEEETTEEEEEEEEEETTEEEEEEEEEEEEETTEEE-

Foldseek 3Di:
DPVVVVVVVVVVVVPPPDDDDDPDPPPVPLDACQVVQVVAAWDWDDDPQWIKIKHWHGDDDQKIKIWIWTDHDHDTPDIDIDIWGRDPSDIDD

pLDDT: mean 80.56, std 23.39, range [35.94, 98.75]

Organism: NCBI:txid408172

Radius of gyration: 22.62 Å; chains: 1; bounding box: 36×56×47 Å